Protein AF-A0A352WTA5-F1 (afdb_monomer_lite)

Radius of gyration: 14.46 Å; chains: 1; bounding box: 38×28×40 Å

pLDDT: mean 94.33, std 5.26, range [54.75, 98.62]

Sequence (136 aa):
DGVIDAFLDVIGDEGTLAVSTLAFGAPFDADTTPSAVGLISETLRKRKGAIRSLRPVHAIAALGKRAKELTEGHEHCSSNCGEGSPYRKLIDMNGKIILFGVDMNRNTTLHAIEDWMDASFLEDYTIMMPTYMPDT

Secondary structure (DSSP, 8-state):
-HHHHHHHHHH-TT-EEEEE-----SSEETTTSPPSS-HHHHHHHTSTT-EE-S-TTT-EEEEETTHHHHHTTGGG-SSSSSTTSHHHHHHHTT------S--GGG-TTHHHHHHHTT-TT---------EEPPP-

Foldseek 3Di:
DVVVVVVCVVQDQQDKDKDWQFFDDFQAEQLPTGRPLDDVQRVQSPDPQWDWAFDHGGIMIMHHDCRCVLRPPCNVDPDNQEPPHSLNVCVVVVHDDDDDPDDPVSVPSVVHVCRVVVPPPDDDDDDDGNTDDDDD

Structure (mmCIF, N/CA/C/O backbone):
data_AF-A0A352WTA5-F1
#
_entry.id   AF-A0A352WTA5-F1
#
loop_
_atom_site.group_PDB
_atom_site.id
_atom_site.type_symbol
_atom_site.label_atom_id
_atom_site.label_alt_id
_atom_site.label_comp_id
_atom_site.label_asym_id
_atom_site.label_entity_id
_atom_site.label_seq_id
_atom_site.pdbx_PDB_ins_code
_atom_site.Cartn_x
_atom_site.Cartn_y
_atom_site.Cartn_z
_atom_site.occupancy
_atom_site.B_iso_or_equiv
_atom_site.auth_seq_id
_atom_site.auth_comp_id
_atom_site.auth_asym_id
_atom_site.auth_atom_id
_atom_site.pdbx_PDB_model_num
ATOM 1 N N . ASP A 1 1 ? -7.302 11.399 10.624 1.00 85.25 1 ASP A N 1
ATOM 2 C CA . ASP A 1 1 ? -7.694 9.979 10.487 1.00 85.25 1 ASP A CA 1
ATOM 3 C C . ASP A 1 1 ? -9.095 9.780 9.912 1.00 85.25 1 ASP A C 1
ATOM 5 O O . ASP A 1 1 ? -9.273 8.802 9.207 1.00 85.25 1 ASP A O 1
ATOM 9 N N . GLY A 1 2 ? -10.046 10.712 10.083 1.00 95.94 2 GLY A N 1
ATOM 10 C CA . GLY A 1 2 ? -11.450 10.505 9.679 1.00 95.94 2 GLY A CA 1
ATOM 11 C C . GLY A 1 2 ? -11.724 10.053 8.233 1.00 95.94 2 GLY A C 1
ATOM 12 O O . GLY A 1 2 ? -12.698 9.349 8.008 1.00 95.94 2 GLY A O 1
ATOM 13 N N . VAL A 1 3 ? -10.868 10.382 7.253 1.00 95.69 3 VAL A N 1
ATOM 14 C CA . VAL A 1 3 ? -10.994 9.832 5.884 1.00 95.69 3 VAL A CA 1
ATOM 15 C C . VAL A 1 3 ? -10.762 8.317 5.866 1.00 95.69 3 VAL A C 1
ATOM 17 O O . VAL A 1 3 ? -11.499 7.591 5.210 1.00 95.69 3 VAL A O 1
ATOM 20 N N . ILE A 1 4 ? -9.749 7.836 6.592 1.00 97.75 4 ILE A N 1
ATOM 21 C CA . ILE A 1 4 ? -9.437 6.405 6.707 1.00 97.75 4 ILE A CA 1
ATOM 22 C C . ILE A 1 4 ? -10.573 5.697 7.437 1.00 97.75 4 ILE A C 1
ATOM 24 O O . ILE A 1 4 ? -11.022 4.660 6.965 1.00 97.75 4 ILE A O 1
ATOM 28 N N . ASP A 1 5 ? -11.057 6.274 8.541 1.00 97.94 5 ASP A N 1
ATOM 29 C CA . ASP A 1 5 ? -12.172 5.703 9.302 1.00 97.94 5 ASP A CA 1
ATOM 30 C C . ASP A 1 5 ? -13.425 5.575 8.420 1.00 97.94 5 ASP A C 1
ATOM 32 O O . ASP A 1 5 ? -13.992 4.495 8.330 1.00 97.94 5 ASP A O 1
ATOM 36 N N . ALA A 1 6 ? -13.767 6.610 7.644 1.00 98.00 6 ALA A N 1
ATOM 37 C CA . ALA A 1 6 ? -14.895 6.556 6.714 1.00 98.00 6 ALA A CA 1
ATOM 38 C C . ALA A 1 6 ? -14.757 5.447 5.654 1.00 98.00 6 ALA A C 1
ATOM 40 O O . ALA A 1 6 ? -15.741 4.794 5.313 1.00 98.00 6 ALA A O 1
ATOM 41 N N . PHE A 1 7 ? -13.551 5.207 5.126 1.00 97.75 7 PHE A N 1
ATOM 42 C CA . PHE A 1 7 ? -13.332 4.087 4.208 1.00 97.75 7 PHE A CA 1
ATOM 43 C C . PHE A 1 7 ? -13.480 2.735 4.904 1.00 97.75 7 PHE A C 1
ATOM 45 O O . PHE A 1 7 ? -14.114 1.847 4.339 1.00 97.75 7 PHE A O 1
ATOM 52 N N . LEU A 1 8 ? -12.910 2.580 6.102 1.00 97.75 8 LEU A N 1
ATOM 53 C CA . LEU A 1 8 ? -13.005 1.347 6.886 1.00 97.75 8 LEU A CA 1
ATOM 54 C C . LEU A 1 8 ? -14.463 1.026 7.246 1.00 97.75 8 LEU A C 1
ATOM 56 O O . LEU A 1 8 ? -14.886 -0.113 7.069 1.00 97.75 8 LEU A O 1
ATOM 60 N N . ASP A 1 9 ? -15.247 2.031 7.636 1.00 98.12 9 ASP A N 1
ATOM 61 C CA . ASP A 1 9 ? -16.675 1.885 7.935 1.00 98.12 9 ASP A CA 1
ATOM 62 C C . ASP A 1 9 ? -17.470 1.410 6.708 1.00 98.12 9 ASP A C 1
ATOM 64 O O . ASP A 1 9 ? -18.352 0.560 6.819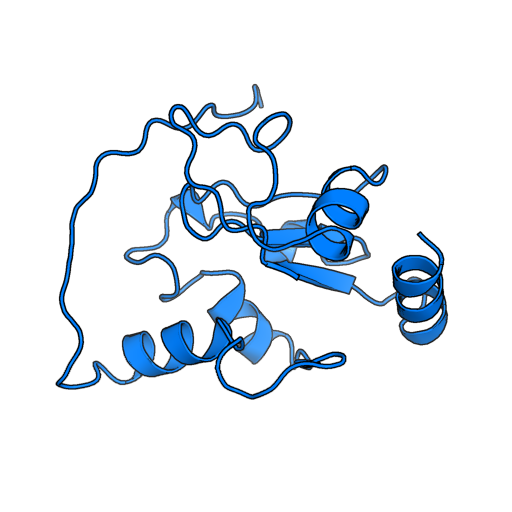 1.00 98.12 9 ASP A O 1
ATOM 68 N N . VAL A 1 10 ? -17.150 1.931 5.517 1.00 97.75 10 VAL A N 1
ATOM 69 C CA . VAL A 1 10 ? -17.837 1.569 4.266 1.00 97.75 10 VAL A CA 1
ATOM 70 C C . VAL A 1 10 ? -17.490 0.156 3.798 1.00 97.75 10 VAL A C 1
ATOM 72 O O . VAL A 1 10 ? -18.365 -0.549 3.295 1.00 97.75 10 VAL A O 1
ATOM 75 N N . ILE A 1 11 ? -16.226 -0.261 3.911 1.00 96.81 11 ILE A N 1
ATOM 76 C CA . ILE A 1 11 ? -15.797 -1.597 3.463 1.00 96.81 11 ILE A CA 1
ATOM 77 C C . ILE A 1 11 ? -16.091 -2.692 4.498 1.00 96.81 11 ILE A C 1
ATOM 79 O O . ILE A 1 11 ? -16.140 -3.867 4.130 1.00 96.81 11 ILE A O 1
ATOM 83 N N . GLY A 1 12 ? -16.301 -2.311 5.762 1.00 97.62 12 GLY A N 1
ATOM 84 C CA . GLY A 1 12 ? -16.577 -3.209 6.880 1.00 97.62 12 GLY A CA 1
ATOM 85 C C . GLY A 1 12 ? -15.398 -4.114 7.255 1.00 97.62 12 GLY A C 1
ATOM 86 O O . GLY A 1 12 ? -14.326 -4.077 6.648 1.00 97.62 12 GLY A O 1
ATOM 87 N N . ASP A 1 13 ? -15.621 -4.981 8.242 1.00 96.81 13 ASP A N 1
ATOM 88 C CA . ASP A 1 13 ? -14.586 -5.866 8.810 1.00 96.81 13 ASP A CA 1
ATOM 89 C C . ASP A 1 13 ? -14.035 -6.898 7.811 1.00 96.81 13 ASP A C 1
ATOM 91 O O . ASP A 1 13 ? -12.927 -7.414 7.958 1.00 96.81 13 ASP A O 1
ATOM 95 N N . GLU A 1 14 ? -14.805 -7.182 6.763 1.00 96.69 14 GLU A N 1
ATOM 96 C CA . GLU A 1 14 ? -14.430 -8.090 5.680 1.00 96.69 14 GLU A CA 1
ATOM 97 C C . GLU A 1 14 ? -13.571 -7.402 4.605 1.00 96.69 14 GLU A C 1
ATOM 99 O O . GLU A 1 14 ? -12.974 -8.068 3.754 1.00 96.6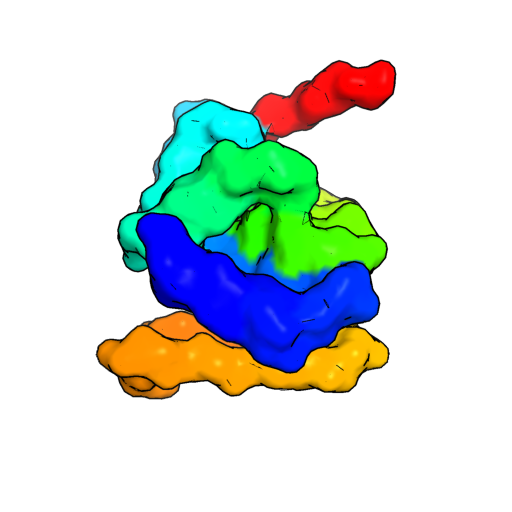9 14 GLU A O 1
ATOM 104 N N . GLY A 1 15 ? -13.498 -6.071 4.641 1.00 97.50 15 GLY A N 1
ATOM 105 C CA . GLY A 1 15 ? -12.761 -5.255 3.696 1.00 97.50 15 GLY A CA 1
ATOM 106 C C . GLY A 1 15 ? -11.261 -5.189 3.974 1.00 97.50 15 GLY A C 1
ATOM 107 O O . GLY A 1 15 ? -10.732 -5.619 5.001 1.00 97.50 15 GLY A O 1
ATOM 108 N N . THR A 1 16 ? -10.527 -4.639 3.012 1.00 98.44 16 THR A N 1
ATOM 109 C CA . THR A 1 16 ? -9.118 -4.268 3.176 1.00 98.44 16 THR A CA 1
ATOM 110 C C . THR A 1 16 ? -8.875 -2.962 2.448 1.00 98.44 16 THR A C 1
ATOM 112 O O . THR A 1 16 ? -9.138 -2.853 1.252 1.00 98.44 16 THR A O 1
ATOM 115 N N . LEU A 1 17 ? -8.388 -1.967 3.181 1.00 98.31 17 LEU A N 1
ATOM 116 C CA . LEU A 1 17 ? -7.984 -0.682 2.636 1.00 98.31 17 LEU A CA 1
ATOM 117 C C . LEU A 1 17 ? -6.477 -0.700 2.412 1.00 98.31 17 LEU A C 1
ATOM 119 O O . LEU A 1 17 ? -5.725 -1.029 3.327 1.00 98.31 17 LEU A O 1
ATOM 123 N N . ALA A 1 18 ? -6.037 -0.315 1.219 1.00 98.06 18 ALA A N 1
ATOM 124 C CA . ALA A 1 18 ? -4.625 -0.208 0.885 1.00 98.06 18 ALA A CA 1
ATOM 125 C C . ALA A 1 18 ? -4.304 1.157 0.278 1.00 98.06 18 ALA A C 1
ATOM 127 O O . ALA A 1 18 ? -5.120 1.755 -0.422 1.00 98.06 18 ALA A O 1
ATOM 128 N N . VAL A 1 19 ? -3.096 1.638 0.544 1.00 97.75 19 VAL A N 1
ATOM 129 C CA . VAL A 1 19 ? -2.563 2.905 0.039 1.00 97.75 19 VAL A CA 1
ATOM 130 C C . VAL A 1 19 ? -1.124 2.705 -0.404 1.00 97.75 19 VAL A C 1
ATOM 132 O O . VAL A 1 19 ? -0.354 1.988 0.240 1.00 97.75 19 VAL A O 1
ATOM 135 N N . SER A 1 20 ? -0.736 3.366 -1.494 1.00 97.00 20 SER A N 1
ATOM 136 C CA . SER A 1 20 ? 0.676 3.414 -1.856 1.00 97.00 20 SER A CA 1
ATOM 137 C C . SER A 1 20 ? 1.448 4.205 -0.805 1.00 97.00 20 SER A C 1
ATOM 139 O O . SER A 1 20 ? 1.021 5.265 -0.346 1.00 97.00 20 SER A O 1
ATOM 141 N N . THR A 1 21 ? 2.600 3.672 -0.426 1.00 97.19 21 THR A N 1
ATOM 142 C CA . THR A 1 21 ? 3.524 4.264 0.533 1.00 97.19 21 THR A CA 1
ATOM 143 C C . THR A 1 21 ? 4.916 4.354 -0.073 1.00 97.19 21 THR A C 1
ATOM 145 O O . THR A 1 21 ? 5.876 3.978 0.597 1.00 97.19 21 THR A O 1
ATOM 148 N N . LEU A 1 22 ? 5.018 4.830 -1.325 1.00 95.12 22 LEU A N 1
ATOM 149 C CA . LEU A 1 22 ? 6.304 5.040 -2.001 1.00 95.12 22 LEU A CA 1
ATOM 150 C C . LEU A 1 22 ? 7.331 5.623 -1.030 1.00 95.12 22 LEU A C 1
ATOM 152 O O . LEU A 1 22 ? 6.986 6.490 -0.221 1.00 95.12 22 LEU A O 1
ATOM 156 N N . ALA A 1 23 ? 8.561 5.133 -1.083 1.00 93.56 23 ALA A N 1
ATOM 157 C CA . ALA A 1 23 ? 9.620 5.565 -0.188 1.00 93.56 23 ALA A CA 1
ATOM 158 C C . ALA A 1 23 ? 10.924 5.786 -0.953 1.00 93.56 23 ALA A C 1
ATOM 160 O O . ALA A 1 23 ? 11.222 5.117 -1.938 1.00 93.56 23 ALA A O 1
ATOM 161 N N . PHE A 1 24 ? 11.692 6.765 -0.481 1.00 86.06 24 PHE A N 1
ATOM 162 C CA . PHE A 1 24 ? 12.952 7.185 -1.097 1.00 86.06 24 PHE A CA 1
ATOM 163 C C . PHE A 1 24 ? 14.142 7.098 -0.123 1.00 86.06 24 PHE A C 1
ATOM 165 O O . PHE A 1 24 ? 15.247 7.504 -0.465 1.00 86.06 24 PHE A O 1
ATOM 172 N N . GLY A 1 25 ? 13.919 6.595 1.098 1.00 79.44 25 GLY A N 1
ATOM 173 C CA . GLY A 1 25 ? 14.957 6.414 2.115 1.00 79.44 25 GLY A CA 1
ATOM 174 C C . GLY A 1 25 ? 15.700 5.084 1.964 1.00 79.44 25 GLY A C 1
ATOM 175 O O . GLY A 1 25 ? 15.088 4.072 1.632 1.00 79.44 25 GLY A O 1
ATOM 176 N N . ALA A 1 26 ? 17.007 5.099 2.238 1.00 84.25 26 ALA A N 1
ATOM 177 C CA . ALA A 1 26 ? 17.870 3.919 2.267 1.00 84.25 26 ALA A CA 1
ATOM 178 C C . ALA A 1 26 ? 18.721 3.922 3.561 1.00 84.25 26 ALA A C 1
ATOM 180 O O . ALA A 1 26 ? 19.376 4.933 3.828 1.00 84.25 26 ALA A O 1
ATOM 181 N N . PRO A 1 27 ? 18.753 2.831 4.356 1.00 91.38 27 PRO A N 1
ATOM 182 C CA . PRO A 1 27 ? 17.984 1.599 4.173 1.00 91.38 27 PRO A CA 1
ATOM 183 C C . PRO A 1 27 ? 16.472 1.834 4.317 1.00 91.38 27 PRO A C 1
ATOM 185 O O . PRO A 1 27 ? 16.041 2.691 5.086 1.00 91.38 27 PRO A O 1
ATOM 188 N N . PHE A 1 28 ? 15.676 1.076 3.564 1.00 94.88 28 PHE A N 1
ATOM 189 C CA . PHE A 1 28 ? 14.231 1.020 3.736 1.00 94.88 28 PHE A CA 1
ATOM 190 C C . PHE A 1 28 ? 13.894 0.150 4.942 1.00 94.88 28 PHE A C 1
ATOM 192 O O . PHE A 1 28 ? 14.371 -0.972 5.066 1.00 94.88 28 PHE A O 1
ATOM 199 N N . ASP A 1 29 ? 13.031 0.665 5.798 1.00 94.50 29 ASP A N 1
ATOM 200 C CA . ASP A 1 29 ? 12.456 -0.030 6.942 1.00 94.50 29 ASP A CA 1
ATOM 201 C C . ASP A 1 29 ? 10.942 0.183 6.895 1.00 94.50 29 ASP A C 1
ATOM 203 O O . ASP A 1 29 ? 10.458 1.323 6.881 1.00 94.50 29 ASP A O 1
ATOM 207 N N . ALA A 1 30 ? 10.196 -0.920 6.834 1.00 94.31 30 ALA A N 1
ATOM 208 C CA . ALA A 1 30 ? 8.749 -0.905 6.703 1.00 94.31 30 ALA A CA 1
ATOM 209 C C . ALA A 1 30 ? 8.057 -0.144 7.849 1.00 94.31 30 ALA A C 1
ATOM 211 O O . ALA A 1 30 ? 7.074 0.572 7.596 1.00 94.31 30 ALA A O 1
ATOM 212 N N . ASP A 1 31 ? 8.619 -0.223 9.058 1.00 93.25 31 ASP A N 1
ATOM 213 C CA . ASP A 1 31 ? 8.060 0.333 10.288 1.00 93.25 31 ASP A CA 1
ATOM 214 C C . ASP A 1 31 ? 8.418 1.809 10.467 1.00 93.25 31 ASP A C 1
ATOM 216 O O . ASP A 1 31 ? 7.579 2.617 10.888 1.00 93.25 31 ASP A O 1
ATOM 220 N N . THR A 1 32 ? 9.640 2.205 10.107 1.00 94.56 32 THR A N 1
ATOM 221 C CA . THR A 1 32 ? 10.138 3.556 10.411 1.00 94.56 32 THR A CA 1
ATOM 222 C C . THR A 1 32 ? 10.203 4.488 9.206 1.00 94.56 32 THR A C 1
ATOM 224 O O . THR A 1 32 ? 10.009 5.695 9.372 1.00 94.56 32 THR A O 1
ATOM 227 N N . THR A 1 33 ? 10.391 3.975 7.985 1.00 96.19 33 THR A N 1
ATOM 228 C CA . THR A 1 33 ? 10.547 4.829 6.797 1.00 96.19 33 THR A CA 1
ATOM 229 C C . THR A 1 33 ? 9.231 5.546 6.482 1.00 96.19 33 THR A C 1
ATOM 231 O O . THR A 1 33 ? 8.217 4.880 6.273 1.00 96.19 33 THR A O 1
ATOM 234 N N . PRO A 1 34 ? 9.186 6.885 6.405 1.00 96.62 34 PRO A N 1
ATOM 235 C CA . PRO A 1 34 ? 7.948 7.591 6.086 1.00 96.62 34 PRO A CA 1
ATOM 236 C C . PRO A 1 34 ? 7.419 7.262 4.684 1.00 96.62 34 PRO A C 1
ATOM 238 O O . PRO A 1 34 ? 8.175 6.932 3.768 1.00 96.62 34 PRO A O 1
ATOM 241 N N . SER A 1 35 ? 6.108 7.383 4.495 1.00 97.12 35 SER A N 1
ATOM 242 C CA . SER A 1 35 ? 5.517 7.459 3.162 1.00 97.12 35 SER A CA 1
ATOM 243 C C . SER A 1 35 ? 5.872 8.794 2.502 1.00 97.12 35 SER A C 1
ATOM 245 O O . SER A 1 35 ? 5.721 9.854 3.105 1.00 97.12 35 SER A O 1
ATOM 247 N N . ALA A 1 36 ? 6.274 8.746 1.235 1.00 96.00 36 ALA A N 1
ATOM 248 C CA . ALA A 1 36 ? 6.542 9.916 0.405 1.00 96.00 36 ALA A CA 1
ATOM 249 C C . ALA A 1 36 ? 5.331 10.367 -0.437 1.00 96.00 36 ALA A C 1
ATOM 251 O O . ALA A 1 36 ? 5.454 11.284 -1.244 1.00 96.00 36 ALA A O 1
ATOM 252 N N . VAL A 1 37 ? 4.167 9.723 -0.280 1.00 95.12 37 VAL A N 1
ATOM 253 C CA . VAL A 1 37 ? 2.976 9.992 -1.108 1.00 95.12 37 VAL A CA 1
ATOM 254 C C . VAL A 1 37 ? 2.117 11.107 -0.510 1.00 95.12 37 VAL A C 1
ATOM 256 O O . VAL A 1 37 ? 1.693 12.010 -1.228 1.00 95.12 37 VAL A O 1
ATOM 259 N N . GLY A 1 38 ? 1.862 11.081 0.800 1.00 94.00 38 GLY A N 1
ATOM 260 C CA . GLY A 1 38 ? 1.080 12.121 1.457 1.00 94.00 38 GLY A CA 1
ATOM 261 C C . GLY A 1 38 ? 0.612 11.760 2.862 1.00 94.00 38 GLY A C 1
ATOM 262 O O . GLY A 1 38 ? 0.970 10.730 3.432 1.00 94.00 38 GLY A O 1
ATOM 263 N N . LEU A 1 39 ? -0.223 12.632 3.429 1.00 96.12 39 LEU A N 1
ATOM 264 C CA . LEU A 1 39 ? -0.670 12.499 4.814 1.00 96.12 39 LEU A CA 1
ATOM 265 C C . LEU A 1 39 ? -1.540 11.254 5.032 1.00 96.12 39 LEU A C 1
ATOM 267 O O . LEU A 1 39 ? -1.334 10.546 6.004 1.00 96.12 39 LEU A O 1
ATOM 271 N N . ILE A 1 40 ? -2.474 10.951 4.124 1.00 96.69 40 ILE A N 1
ATOM 272 C CA . ILE A 1 40 ? -3.379 9.797 4.278 1.00 96.69 40 ILE A CA 1
ATOM 273 C C . ILE A 1 40 ? -2.597 8.480 4.273 1.00 96.69 40 ILE A C 1
ATOM 275 O O . ILE A 1 40 ? -2.858 7.611 5.104 1.00 96.69 40 ILE A O 1
ATOM 279 N N . SER A 1 41 ? -1.624 8.337 3.368 1.00 97.19 41 SER A N 1
ATOM 280 C CA . SER A 1 41 ? -0.816 7.123 3.275 1.00 97.19 41 SER A CA 1
ATOM 281 C C . SER A 1 41 ? 0.063 6.932 4.50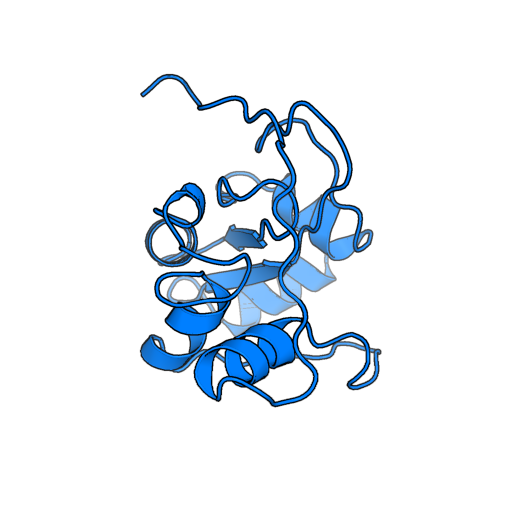8 1.00 97.19 41 SER A C 1
ATOM 283 O O . SER A 1 41 ? 0.128 5.829 5.047 1.00 97.19 41 SER A O 1
ATOM 285 N N . GLU A 1 42 ? 0.682 8.007 5.003 1.00 97.88 42 GLU A N 1
ATOM 286 C CA . GLU A 1 42 ? 1.479 7.975 6.231 1.00 97.88 42 GLU A CA 1
ATOM 287 C C . GLU A 1 42 ? 0.628 7.703 7.476 1.00 97.88 42 GLU A C 1
ATOM 289 O O . GLU A 1 42 ? 1.028 6.927 8.345 1.00 97.88 42 GLU A O 1
ATOM 294 N N . THR A 1 43 ? -0.558 8.307 7.560 1.00 98.31 43 THR A N 1
ATOM 295 C CA . THR A 1 43 ? -1.499 8.062 8.652 1.00 98.31 43 THR A CA 1
ATOM 296 C C . THR A 1 43 ? -1.947 6.604 8.663 1.00 98.31 43 THR A C 1
ATOM 298 O O . THR A 1 43 ? -1.870 5.978 9.715 1.00 98.31 43 THR A O 1
ATOM 301 N N . LEU A 1 44 ? -2.365 6.035 7.523 1.00 98.31 44 LEU A N 1
ATOM 302 C CA . LEU A 1 44 ? -2.790 4.632 7.455 1.00 98.31 44 LEU A CA 1
ATOM 303 C C . LEU A 1 44 ? -1.647 3.689 7.819 1.00 98.31 44 LEU A C 1
ATOM 305 O O . LEU A 1 44 ? -1.850 2.792 8.630 1.00 98.31 44 LEU A O 1
ATOM 309 N N . ARG A 1 45 ? -0.443 3.924 7.284 1.00 97.94 45 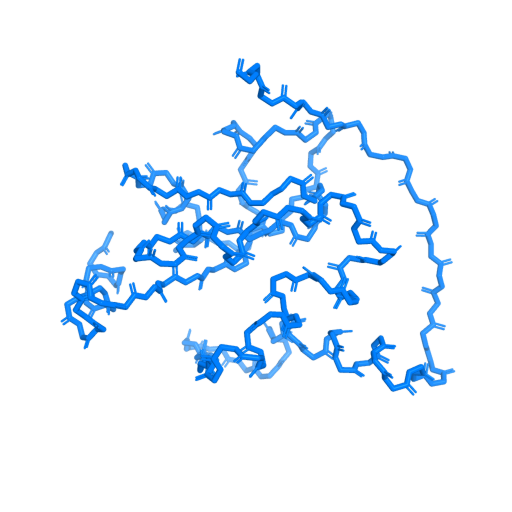ARG A N 1
ATOM 310 C CA . ARG A 1 45 ? 0.753 3.123 7.585 1.00 97.94 45 ARG A CA 1
ATOM 311 C C . ARG A 1 45 ? 1.023 3.007 9.088 1.00 97.94 45 ARG A C 1
ATOM 313 O O . ARG A 1 45 ? 1.452 1.958 9.543 1.00 97.94 45 ARG A O 1
ATOM 320 N N . LYS A 1 46 ? 0.766 4.071 9.855 1.00 97.69 46 LYS A N 1
ATOM 321 C CA . LYS A 1 46 ? 0.974 4.117 11.313 1.00 97.69 46 LYS A CA 1
ATOM 322 C C . LYS A 1 46 ? -0.176 3.528 12.135 1.00 97.69 46 LYS A C 1
ATOM 324 O O . LYS A 1 46 ? -0.069 3.463 13.360 1.00 97.69 46 LYS A O 1
ATOM 329 N N . ARG A 1 47 ? -1.292 3.134 11.514 1.00 97.56 47 ARG A N 1
ATOM 330 C CA . ARG A 1 47 ? -2.431 2.555 12.238 1.00 97.56 47 ARG A CA 1
ATOM 331 C C . ARG A 1 47 ? -2.046 1.197 12.812 1.00 97.56 47 ARG A C 1
ATOM 333 O O . ARG A 1 47 ? -1.380 0.391 12.170 1.00 97.56 47 ARG A O 1
ATOM 340 N N . LYS A 1 48 ? -2.538 0.913 14.018 1.00 96.50 48 LYS A N 1
ATOM 341 C CA . LYS A 1 48 ? -2.390 -0.408 14.631 1.00 96.50 48 LYS A CA 1
ATOM 342 C C . LYS A 1 48 ? -2.990 -1.476 13.710 1.00 96.50 48 LYS A C 1
ATOM 344 O O . LYS A 1 48 ? -4.146 -1.362 13.316 1.00 96.50 48 LYS A O 1
ATOM 349 N N . GLY A 1 49 ? -2.206 -2.511 13.412 1.00 96.25 49 GLY A N 1
ATOM 350 C CA . GLY A 1 49 ? -2.610 -3.611 12.534 1.00 96.25 49 GLY A CA 1
ATOM 351 C C . GLY A 1 49 ? -2.431 -3.336 11.040 1.00 96.25 49 GLY A C 1
ATOM 352 O O . GLY A 1 49 ? -2.728 -4.222 10.242 1.00 96.25 49 GLY A O 1
ATOM 353 N N . ALA A 1 50 ? -1.949 -2.151 10.647 1.00 98.06 50 ALA A N 1
ATOM 354 C CA . ALA A 1 50 ? -1.525 -1.929 9.274 1.00 98.06 50 ALA A CA 1
ATOM 355 C C . ALA A 1 50 ? -0.259 -2.749 8.996 1.00 98.06 50 ALA A C 1
ATOM 357 O O . ALA A 1 50 ? 0.636 -2.830 9.836 1.00 98.06 50 ALA A O 1
ATOM 358 N N . ILE A 1 51 ? -0.196 -3.354 7.816 1.00 98.19 51 ILE A N 1
ATOM 359 C CA . ILE A 1 51 ? 0.941 -4.139 7.343 1.00 98.19 51 ILE A CA 1
ATOM 360 C C . ILE A 1 51 ? 1.494 -3.430 6.118 1.00 98.19 51 ILE A C 1
ATOM 362 O O . ILE A 1 51 ? 0.731 -2.991 5.254 1.00 98.19 51 ILE A O 1
ATOM 366 N N . ARG A 1 52 ? 2.816 -3.296 6.041 1.00 97.81 52 ARG A N 1
ATOM 367 C CA . ARG A 1 52 ? 3.488 -2.678 4.902 1.00 97.81 52 ARG A CA 1
ATOM 368 C C . ARG A 1 52 ? 4.338 -3.706 4.171 1.00 97.81 52 ARG A C 1
ATOM 370 O O . ARG A 1 52 ? 5.052 -4.482 4.793 1.00 97.81 52 ARG A O 1
ATOM 377 N N . SER A 1 53 ? 4.257 -3.704 2.846 1.00 97.50 53 SER A N 1
ATOM 378 C CA . SER A 1 53 ? 5.057 -4.594 2.002 1.00 97.50 53 SER A CA 1
ATOM 379 C C . SER A 1 53 ? 6.539 -4.205 2.012 1.00 97.50 53 SER A C 1
ATOM 381 O O . SER A 1 53 ? 6.848 -3.015 2.098 1.00 97.50 53 SER A O 1
ATOM 383 N N . LEU A 1 54 ? 7.436 -5.167 1.791 1.00 95.69 54 LEU A N 1
ATOM 384 C CA . LEU A 1 54 ? 8.886 -4.987 1.935 1.00 95.69 54 LEU A CA 1
ATOM 385 C C . LEU A 1 54 ? 9.616 -4.511 0.660 1.00 95.69 54 LEU A C 1
ATOM 387 O O . LEU A 1 54 ? 10.838 -4.580 0.588 1.00 95.69 54 LEU A O 1
ATOM 391 N N . ARG A 1 55 ? 8.903 -3.999 -0.355 1.00 94.25 55 ARG A N 1
ATOM 392 C CA . ARG A 1 55 ? 9.532 -3.441 -1.567 1.00 94.25 55 ARG A CA 1
ATOM 393 C C . ARG A 1 55 ? 9.965 -1.983 -1.342 1.00 94.25 55 ARG A C 1
ATOM 395 O O . ARG A 1 55 ? 9.086 -1.134 -1.222 1.00 94.25 55 ARG A O 1
ATOM 402 N N . PRO A 1 56 ? 11.266 -1.637 -1.385 1.00 91.31 56 PRO A N 1
ATOM 403 C CA . PRO A 1 56 ? 11.758 -0.337 -0.908 1.00 91.31 56 PRO A CA 1
ATOM 404 C C . PRO A 1 56 ? 11.143 0.890 -1.564 1.00 91.31 56 PRO A C 1
ATOM 406 O O . PRO A 1 56 ? 10.770 1.837 -0.884 1.00 91.31 56 PRO A O 1
ATOM 409 N N . VAL A 1 57 ? 11.030 0.877 -2.892 1.00 92.62 57 VAL A N 1
ATOM 410 C CA . VAL A 1 57 ? 10.595 2.064 -3.640 1.00 92.62 57 VAL A CA 1
ATOM 411 C C . VAL A 1 57 ? 9.075 2.117 -3.755 1.00 92.62 57 VAL A C 1
ATOM 413 O O . VAL A 1 57 ? 8.481 3.181 -3.608 1.00 92.62 57 VAL A O 1
ATOM 416 N N . HIS A 1 58 ? 8.442 0.965 -3.988 1.00 95.56 58 HIS A N 1
ATOM 417 C CA . HIS A 1 58 ? 7.019 0.859 -4.323 1.00 95.56 58 HIS A CA 1
ATOM 418 C C . HIS A 1 58 ? 6.173 0.211 -3.223 1.00 95.56 58 HIS A C 1
ATOM 420 O O . HIS A 1 58 ? 5.118 -0.355 -3.495 1.00 95.56 58 HIS A O 1
ATOM 426 N N . ALA A 1 59 ? 6.607 0.299 -1.964 1.00 96.50 59 ALA A N 1
ATOM 427 C CA . ALA A 1 59 ? 5.864 -0.265 -0.848 1.00 96.50 59 ALA A CA 1
ATOM 428 C C . ALA A 1 59 ? 4.417 0.249 -0.794 1.00 96.50 59 ALA A C 1
ATOM 430 O O . ALA A 1 59 ? 4.151 1.440 -0.987 1.00 96.50 59 ALA A O 1
ATOM 431 N N . ILE A 1 60 ? 3.489 -0.618 -0.400 1.00 98.19 60 ILE A N 1
ATOM 432 C CA . ILE A 1 60 ? 2.129 -0.243 -0.004 1.00 98.19 60 ILE A CA 1
ATOM 433 C C . ILE A 1 60 ? 1.922 -0.533 1.483 1.00 98.19 60 ILE A C 1
ATOM 435 O O . ILE A 1 60 ? 2.570 -1.428 2.028 1.00 98.19 60 ILE A O 1
ATOM 439 N N . ALA A 1 61 ? 0.984 0.170 2.110 1.00 98.44 61 ALA A N 1
ATOM 440 C CA . ALA A 1 61 ? 0.435 -0.205 3.408 1.00 98.44 61 ALA A CA 1
ATOM 441 C C . ALA A 1 61 ? -1.020 -0.645 3.240 1.00 98.44 61 ALA A C 1
ATOM 443 O O . ALA A 1 61 ? -1.776 -0.014 2.500 1.00 98.44 61 ALA A O 1
ATOM 444 N N . ALA A 1 62 ? -1.407 -1.710 3.933 1.00 98.56 62 ALA A N 1
ATOM 445 C CA . ALA A 1 62 ? -2.750 -2.263 3.918 1.00 98.56 62 ALA A CA 1
ATOM 446 C C . ALA A 1 62 ? -3.261 -2.500 5.342 1.00 98.56 62 ALA A C 1
ATOM 448 O O . ALA A 1 62 ? -2.496 -2.840 6.240 1.00 98.56 62 ALA A O 1
ATOM 449 N N . LEU A 1 63 ? -4.565 -2.338 5.544 1.00 98.62 63 LEU A N 1
ATOM 450 C CA . LEU A 1 63 ? -5.251 -2.555 6.812 1.00 98.62 63 LEU A CA 1
ATOM 451 C C . LEU A 1 63 ? -6.584 -3.262 6.554 1.00 98.62 63 LEU A C 1
ATOM 453 O O . LEU A 1 63 ? -7.370 -2.816 5.718 1.00 98.62 63 LEU A O 1
ATOM 457 N N . GLY A 1 64 ? -6.836 -4.354 7.276 1.00 98.06 64 GLY A N 1
ATOM 458 C CA . GLY A 1 64 ? -8.060 -5.152 7.162 1.00 98.06 64 GLY A CA 1
ATOM 459 C C . GLY A 1 64 ? -7.791 -6.636 6.919 1.00 98.06 64 GLY A C 1
ATOM 460 O O . GLY A 1 64 ? -6.656 -7.106 7.030 1.00 98.06 64 GLY A O 1
ATOM 461 N N . LYS A 1 65 ? -8.851 -7.378 6.585 1.00 98.00 65 LYS A N 1
ATOM 462 C CA . LYS A 1 65 ? -8.886 -8.850 6.576 1.00 98.00 65 LYS A CA 1
ATOM 463 C C . LYS A 1 65 ? -7.799 -9.520 5.729 1.00 98.00 65 LYS A C 1
ATOM 465 O O . LYS A 1 65 ? -7.264 -10.553 6.121 1.00 98.00 65 LYS A O 1
ATOM 470 N N . ARG A 1 66 ? -7.467 -8.937 4.578 1.00 97.88 66 ARG A N 1
ATOM 471 C CA . ARG A 1 66 ? -6.515 -9.465 3.587 1.00 97.88 66 ARG A CA 1
ATOM 472 C C . ARG A 1 66 ? -5.236 -8.633 3.504 1.00 97.88 66 ARG A C 1
ATOM 474 O O . ARG A 1 66 ? -4.498 -8.747 2.531 1.00 97.88 66 ARG A O 1
ATOM 481 N N . ALA A 1 67 ? -4.950 -7.798 4.510 1.00 98.25 67 ALA A N 1
ATOM 482 C CA . ALA A 1 67 ? -3.775 -6.925 4.499 1.00 98.25 67 ALA A CA 1
ATOM 483 C C . ALA A 1 67 ? -2.473 -7.714 4.298 1.00 98.25 67 ALA A C 1
ATOM 485 O O . ALA A 1 67 ? -1.691 -7.369 3.418 1.00 98.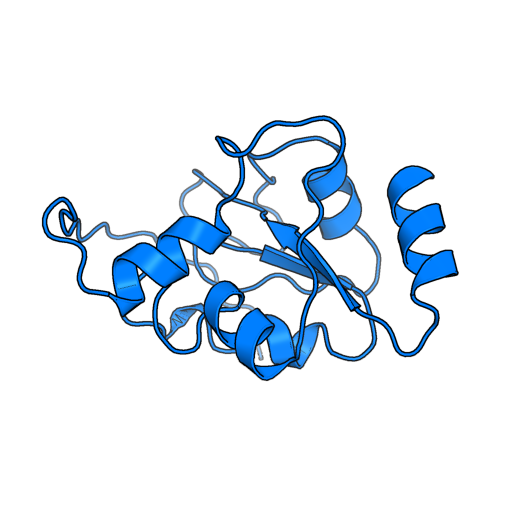25 67 ALA A O 1
ATOM 486 N N . LYS A 1 68 ? -2.291 -8.813 5.045 1.00 97.81 68 LYS A N 1
ATOM 487 C CA . LYS A 1 68 ? -1.106 -9.675 4.936 1.00 97.81 68 LYS A CA 1
ATOM 488 C C . LYS A 1 68 ? -0.978 -10.286 3.540 1.00 97.81 68 LYS A C 1
ATOM 490 O O . LYS A 1 68 ? 0.063 -10.141 2.911 1.00 97.81 68 LYS A O 1
ATOM 495 N N . GLU A 1 69 ? -2.053 -10.908 3.060 1.00 97.94 69 GLU A N 1
ATOM 496 C CA . GLU A 1 69 ? -2.114 -11.555 1.744 1.00 97.94 69 GLU A CA 1
ATOM 497 C C . GLU A 1 69 ? -1.758 -10.575 0.616 1.00 97.94 69 GLU A C 1
ATOM 499 O O . GLU A 1 69 ? -1.020 -10.904 -0.314 1.00 97.94 69 GLU A O 1
ATOM 504 N N . LEU A 1 70 ? -2.246 -9.336 0.716 1.00 98.06 70 LEU A N 1
ATOM 505 C CA . LEU A 1 70 ? -1.980 -8.305 -0.274 1.00 98.06 70 LEU A CA 1
ATOM 506 C C . LEU A 1 70 ? -0.509 -7.859 -0.267 1.00 98.06 70 LEU A C 1
ATOM 508 O O . LEU A 1 70 ? 0.053 -7.620 -1.332 1.00 98.06 70 LEU A O 1
ATOM 512 N N . THR A 1 71 ? 0.122 -7.749 0.905 1.00 97.81 71 THR A N 1
ATOM 513 C CA . THR A 1 71 ? 1.464 -7.156 1.051 1.00 97.81 71 THR A CA 1
ATOM 514 C C . THR A 1 71 ? 2.620 -8.151 0.987 1.00 97.81 71 THR A C 1
ATOM 516 O O . THR A 1 71 ? 3.740 -7.738 0.691 1.00 97.81 71 THR A O 1
ATOM 519 N N . GLU A 1 72 ? 2.384 -9.421 1.317 1.00 96.69 72 GLU A N 1
ATOM 520 C CA . GLU A 1 72 ? 3.444 -10.425 1.470 1.00 96.69 72 GLU A CA 1
ATOM 521 C C . GLU A 1 72 ? 4.125 -10.789 0.142 1.00 96.69 72 GLU A C 1
ATOM 523 O O . GLU A 1 72 ? 3.474 -10.854 -0.902 1.00 96.69 72 GLU A O 1
ATOM 528 N N . GLY A 1 73 ? 5.438 -11.032 0.176 1.00 95.88 73 GLY A N 1
ATOM 529 C CA . GLY A 1 73 ? 6.224 -11.476 -0.979 1.00 95.88 73 GLY A CA 1
ATOM 530 C C . GLY A 1 73 ? 6.543 -10.392 -2.012 1.00 95.88 73 GLY A C 1
ATOM 531 O O . GLY A 1 73 ? 7.124 -10.699 -3.050 1.00 95.88 73 GLY A O 1
ATOM 532 N N . HIS A 1 74 ? 6.203 -9.127 -1.750 1.00 96.38 74 HIS A N 1
ATOM 533 C CA . HIS A 1 74 ? 6.470 -8.017 -2.670 1.00 96.38 74 HIS A CA 1
ATOM 534 C C . HIS A 1 74 ? 7.978 -7.795 -2.918 1.00 96.38 74 HIS A C 1
ATOM 536 O O . HIS A 1 74 ? 8.407 -7.392 -3.997 1.00 96.38 74 HIS A O 1
ATOM 542 N N . GLU A 1 75 ? 8.807 -8.082 -1.923 1.00 94.12 75 GLU A N 1
ATOM 543 C CA . GLU A 1 75 ? 10.267 -8.068 -1.992 1.00 94.12 75 GLU A CA 1
ATOM 544 C C . GLU A 1 75 ? 10.838 -9.082 -2.995 1.00 94.12 75 GLU A C 1
ATOM 546 O O . GLU A 1 75 ? 11.946 -8.887 -3.489 1.00 94.12 75 GLU A O 1
ATOM 551 N N . HIS A 1 76 ? 10.079 -10.126 -3.335 1.00 94.12 76 HIS A N 1
ATOM 552 C CA . HIS A 1 76 ? 10.496 -11.186 -4.254 1.00 94.12 76 HIS A CA 1
ATOM 553 C C . HIS A 1 76 ? 10.044 -10.951 -5.702 1.00 94.12 76 HIS A C 1
ATOM 555 O O . HIS A 1 76 ? 10.398 -11.730 -6.585 1.00 94.12 76 HIS A O 1
ATOM 561 N N . CYS A 1 77 ? 9.281 -9.887 -5.965 1.00 94.38 77 CYS A N 1
ATOM 562 C CA . CYS A 1 77 ? 8.822 -9.548 -7.309 1.00 94.38 77 CYS A CA 1
ATOM 563 C C . CYS A 1 77 ? 9.987 -9.139 -8.225 1.00 94.38 77 CYS A C 1
ATOM 565 O O . CYS A 1 77 ? 10.911 -8.433 -7.807 1.00 94.38 77 CYS A O 1
ATOM 567 N N . SER A 1 78 ? 9.915 -9.539 -9.496 1.00 88.12 78 SER A N 1
ATOM 568 C CA . SER A 1 78 ? 10.912 -9.209 -10.525 1.00 88.12 78 SER A CA 1
ATOM 569 C C . SER A 1 78 ? 11.032 -7.699 -10.754 1.00 88.12 78 SER A C 1
ATOM 571 O O . SER A 1 78 ? 12.138 -7.173 -10.851 1.00 88.12 78 SER A O 1
ATOM 573 N N . SER A 1 79 ? 9.906 -6.986 -10.743 1.00 92.94 79 SER A N 1
ATOM 574 C CA . SER A 1 79 ? 9.842 -5.528 -10.830 1.00 92.94 79 SER A CA 1
ATOM 575 C C . SER A 1 79 ? 9.055 -4.930 -9.660 1.00 92.94 79 SER A C 1
ATOM 577 O O . SER A 1 79 ? 8.505 -5.633 -8.810 1.00 92.94 79 SER A O 1
ATOM 579 N N . ASN A 1 80 ? 9.026 -3.600 -9.583 1.00 93.56 80 ASN A N 1
ATOM 580 C CA . ASN A 1 80 ? 8.307 -2.878 -8.532 1.00 93.56 80 ASN A CA 1
ATOM 581 C C . ASN A 1 80 ? 6.779 -3.043 -8.597 1.00 93.56 80 ASN A C 1
ATOM 583 O O . ASN A 1 80 ? 6.112 -2.873 -7.581 1.00 93.56 80 ASN A O 1
ATOM 587 N N . CYS A 1 81 ? 6.236 -3.325 -9.781 1.00 94.62 81 CYS A N 1
ATOM 588 C CA . CYS A 1 81 ? 4.795 -3.416 -10.026 1.00 94.62 81 CYS A CA 1
ATOM 589 C C . CYS A 1 81 ? 4.405 -4.704 -10.766 1.00 94.62 81 CYS A C 1
ATOM 591 O O . CYS A 1 81 ? 3.241 -4.866 -11.129 1.00 94.62 81 CYS A O 1
ATOM 593 N N . GLY A 1 82 ? 5.354 -5.616 -10.975 1.00 93.50 82 GLY A N 1
ATOM 594 C CA . GLY A 1 82 ? 5.161 -6.821 -11.768 1.00 93.50 82 GLY A CA 1
ATOM 595 C C . GLY A 1 82 ? 4.430 -7.933 -11.036 1.00 93.50 82 GLY A C 1
ATOM 596 O O . GLY A 1 82 ? 3.766 -7.717 -10.016 1.00 93.50 82 GLY A O 1
ATOM 597 N N . GLU A 1 83 ? 4.515 -9.139 -11.589 1.00 94.06 83 GLU A N 1
ATOM 598 C CA . GLU A 1 83 ? 3.796 -10.313 -11.095 1.00 94.06 83 GLU A CA 1
ATOM 599 C C . GLU A 1 83 ? 4.049 -10.575 -9.600 1.00 94.06 83 GLU A C 1
ATOM 601 O O . GLU A 1 83 ? 5.154 -10.407 -9.080 1.00 94.06 83 GLU A O 1
ATOM 606 N N . GLY A 1 84 ? 2.982 -10.924 -8.876 1.00 94.19 84 GLY A N 1
ATOM 607 C CA . GLY A 1 84 ? 3.007 -11.098 -7.422 1.00 94.19 84 GLY A CA 1
ATOM 608 C C . GLY A 1 84 ? 3.017 -9.796 -6.612 1.00 94.19 84 GLY A C 1
ATOM 609 O O . GLY A 1 84 ? 2.784 -9.849 -5.403 1.00 94.19 84 GLY A O 1
ATOM 610 N N . SER A 1 85 ? 3.222 -8.629 -7.238 1.00 97.00 85 SER A N 1
ATOM 611 C CA . SER A 1 85 ? 3.165 -7.355 -6.519 1.00 97.00 85 SER A CA 1
ATOM 612 C C . SER A 1 85 ? 1.749 -7.097 -5.993 1.00 97.00 85 SER A C 1
ATOM 614 O O . SER A 1 85 ? 0.765 -7.576 -6.569 1.00 97.00 85 SER A O 1
ATOM 616 N N . PRO A 1 86 ? 1.594 -6.281 -4.941 1.00 97.56 86 PRO A N 1
ATOM 617 C CA . PRO A 1 86 ? 0.283 -5.884 -4.452 1.00 97.56 86 PRO A CA 1
ATOM 618 C C . PRO A 1 86 ? -0.593 -5.244 -5.536 1.00 97.56 86 PRO A C 1
ATOM 620 O O . PRO A 1 86 ? -1.807 -5.428 -5.541 1.00 97.56 86 PRO A O 1
ATOM 623 N N . TYR A 1 87 ? 0.016 -4.541 -6.494 1.00 96.12 87 TYR A N 1
ATOM 624 C CA . TYR A 1 87 ? -0.687 -3.931 -7.621 1.00 96.12 87 TYR A CA 1
ATOM 625 C C . TYR A 1 87 ? -1.278 -4.973 -8.579 1.00 96.12 87 TYR A C 1
ATOM 627 O O . TYR A 1 87 ? -2.396 -4.788 -9.058 1.00 96.12 87 TYR A O 1
ATOM 635 N N . ARG A 1 88 ? -0.573 -6.088 -8.811 1.00 95.31 88 ARG A N 1
ATOM 636 C CA . ARG A 1 88 ? -1.087 -7.235 -9.574 1.00 95.31 88 ARG A CA 1
ATOM 637 C C . ARG A 1 88 ? -2.119 -8.031 -8.790 1.00 95.31 88 ARG A C 1
ATOM 639 O O . ARG A 1 88 ? -3.187 -8.309 -9.322 1.00 95.31 88 ARG A O 1
ATOM 646 N N . LYS A 1 89 ? -1.855 -8.302 -7.509 1.00 96.12 89 LYS A N 1
ATOM 647 C CA . LYS A 1 89 ? -2.783 -9.015 -6.619 1.00 96.12 89 LYS A CA 1
ATOM 648 C C . LYS A 1 89 ? -4.147 -8.334 -6.534 1.00 96.12 89 LYS A C 1
ATOM 650 O O . LYS A 1 89 ? -5.159 -9.021 -6.474 1.00 96.12 89 LYS A O 1
ATOM 655 N N . LEU A 1 90 ? -4.214 -6.999 -6.570 1.00 94.50 90 LEU A N 1
ATOM 656 C CA . LEU A 1 90 ? -5.497 -6.283 -6.584 1.00 94.50 90 LEU A CA 1
ATOM 657 C C . LEU A 1 90 ? -6.419 -6.728 -7.729 1.00 94.50 90 LEU A C 1
ATOM 659 O O . LEU A 1 90 ? -7.632 -6.750 -7.531 1.00 94.50 90 LEU A O 1
ATOM 663 N N . ILE A 1 91 ? -5.872 -7.107 -8.887 1.00 90.25 91 ILE A N 1
ATOM 664 C CA . ILE A 1 91 ? -6.653 -7.616 -10.023 1.00 90.25 91 ILE A CA 1
ATOM 665 C C . ILE A 1 91 ? -7.293 -8.956 -9.646 1.00 90.25 91 ILE A C 1
ATOM 667 O O . ILE A 1 91 ? -8.512 -9.104 -9.743 1.00 90.25 91 ILE A O 1
ATOM 671 N N . ASP A 1 92 ? -6.495 -9.890 -9.126 1.00 90.94 92 ASP A N 1
ATOM 672 C CA . ASP A 1 92 ? -6.951 -11.226 -8.714 1.00 90.94 92 ASP A CA 1
ATOM 673 C C . ASP A 1 92 ? -7.952 -11.165 -7.550 1.00 90.94 92 ASP A C 1
ATOM 675 O O . ASP A 1 92 ? -8.848 -11.999 -7.418 1.00 90.94 92 ASP A O 1
ATOM 679 N N . MET A 1 93 ? -7.831 -10.139 -6.705 1.00 94.81 93 MET A N 1
ATOM 680 C CA . MET A 1 93 ? -8.726 -9.887 -5.579 1.00 94.81 93 MET A CA 1
ATOM 681 C C . MET A 1 93 ? -10.026 -9.166 -5.963 1.00 94.81 93 MET A C 1
ATOM 683 O O . MET A 1 93 ? -10.836 -8.907 -5.071 1.00 94.81 93 MET A O 1
ATOM 687 N N . ASN A 1 94 ? -10.237 -8.829 -7.243 1.00 93.94 94 ASN A N 1
ATOM 688 C CA . ASN A 1 94 ? -11.334 -7.966 -7.702 1.00 93.94 94 ASN A CA 1
ATOM 689 C C . ASN A 1 94 ? -11.390 -6.635 -6.918 1.00 93.94 94 ASN A C 1
ATOM 691 O O . ASN A 1 94 ? -12.450 -6.155 -6.498 1.00 93.94 94 ASN A O 1
ATOM 695 N N . GLY A 1 95 ? -10.208 -6.076 -6.656 1.00 95.62 95 GLY A N 1
ATOM 696 C CA . GLY A 1 95 ? -10.015 -4.833 -5.929 1.00 95.62 95 GLY A CA 1
ATOM 697 C C . GLY A 1 95 ? -10.529 -3.624 -6.707 1.00 95.62 95 GLY A C 1
ATOM 698 O O . GLY A 1 95 ? -10.642 -3.630 -7.932 1.00 95.62 95 GLY A O 1
ATOM 699 N N . LYS A 1 96 ? -10.829 -2.549 -5.978 1.00 96.44 96 LYS A N 1
ATOM 700 C CA . LYS A 1 96 ? -11.257 -1.272 -6.555 1.00 96.44 96 LYS A CA 1
ATOM 701 C C . LYS A 1 96 ? -10.194 -0.216 -6.311 1.00 96.44 96 LYS A C 1
ATOM 703 O O . LYS A 1 96 ? -9.624 -0.145 -5.225 1.00 96.44 96 LYS A O 1
ATOM 708 N N . ILE A 1 97 ? -9.969 0.625 -7.313 1.00 96.19 97 ILE A N 1
ATOM 709 C CA . ILE A 1 97 ? -9.044 1.754 -7.233 1.00 96.19 97 ILE A CA 1
ATOM 710 C C . ILE A 1 97 ? -9.865 3.027 -7.080 1.00 96.19 97 ILE A C 1
ATOM 712 O O . ILE A 1 97 ? -10.806 3.260 -7.837 1.00 96.19 97 ILE A O 1
ATOM 716 N N . ILE A 1 98 ? -9.501 3.850 -6.099 1.00 95.75 98 ILE A N 1
ATOM 717 C CA . ILE A 1 98 ? -10.135 5.142 -5.849 1.00 95.75 98 ILE A CA 1
ATOM 718 C C . ILE A 1 98 ? -9.071 6.226 -5.972 1.00 95.75 98 ILE A C 1
ATOM 720 O O . ILE A 1 98 ? -8.087 6.234 -5.235 1.00 95.75 98 ILE A O 1
ATOM 724 N N . LEU A 1 99 ? -9.300 7.164 -6.888 1.00 96.44 99 LEU A N 1
ATOM 725 C CA . LEU A 1 99 ? -8.528 8.396 -7.005 1.00 96.44 99 LEU A CA 1
ATOM 726 C C . LEU A 1 99 ? -9.277 9.494 -6.251 1.00 96.44 99 LEU A C 1
ATOM 728 O O . LEU A 1 99 ? -10.209 10.111 -6.763 1.00 96.44 99 LEU A O 1
ATOM 732 N N . PHE A 1 100 ? -8.926 9.675 -4.980 1.00 94.50 100 PHE A N 1
ATOM 733 C CA . PHE A 1 100 ? -9.651 10.578 -4.092 1.00 94.50 100 PHE A CA 1
ATOM 734 C C . PHE A 1 100 ? -9.098 12.004 -4.181 1.00 94.50 100 PHE A C 1
ATOM 736 O O . PHE A 1 100 ? -8.064 12.314 -3.592 1.00 94.50 100 PHE A O 1
ATOM 743 N N . GLY A 1 101 ? -9.791 12.869 -4.927 1.00 93.81 101 GLY A N 1
ATOM 744 C CA . GLY A 1 101 ? -9.405 14.276 -5.100 1.00 93.81 101 GLY A CA 1
ATOM 745 C C . GLY A 1 101 ? -8.163 14.486 -5.973 1.00 93.81 101 GLY A C 1
ATOM 746 O O . GLY A 1 101 ? -7.516 15.524 -5.866 1.00 93.81 101 GLY A O 1
ATOM 747 N N . VAL A 1 102 ? -7.815 13.500 -6.804 1.00 95.00 102 VAL A N 1
ATOM 748 C CA . VAL A 1 102 ? -6.663 13.532 -7.715 1.00 95.00 102 VAL A CA 1
ATOM 749 C C . VAL A 1 102 ? -7.036 12.959 -9.078 1.00 95.00 102 VAL A C 1
ATOM 751 O O . VAL A 1 102 ? -7.981 12.179 -9.190 1.00 95.00 102 VAL A O 1
ATOM 754 N N . ASP A 1 103 ? -6.256 13.313 -10.095 1.00 95.62 103 ASP A N 1
ATOM 755 C CA . ASP A 1 103 ? -6.426 12.814 -11.457 1.00 95.62 103 ASP A CA 1
ATOM 756 C C . ASP A 1 103 ? -5.644 11.512 -11.708 1.00 95.62 103 ASP A C 1
ATOM 758 O O . ASP A 1 103 ? -4.880 11.018 -10.872 1.00 95.62 103 ASP A O 1
ATOM 762 N N . MET A 1 104 ? -5.798 10.967 -12.918 1.00 94.88 104 MET A N 1
ATOM 763 C CA . MET A 1 104 ? -5.162 9.719 -13.366 1.00 94.88 104 MET A CA 1
ATOM 764 C C . MET A 1 104 ? -3.630 9.718 -13.259 1.00 94.88 104 MET A C 1
ATOM 766 O O . MET A 1 104 ? -3.033 8.655 -13.117 1.00 94.88 104 MET A O 1
ATOM 770 N N . ASN A 1 105 ? -2.981 10.886 -13.252 1.00 93.38 105 ASN A N 1
ATOM 771 C CA . ASN A 1 105 ? -1.527 11.018 -13.100 1.00 93.38 105 ASN A CA 1
ATOM 772 C C . ASN A 1 105 ? -1.000 10.659 -11.691 1.00 93.38 105 ASN A C 1
ATOM 774 O O . ASN A 1 105 ? 0.190 10.828 -11.415 1.00 93.38 105 ASN A O 1
ATOM 778 N N . ARG A 1 106 ? -1.872 10.225 -10.775 1.00 94.31 106 ARG A N 1
ATOM 779 C CA . ARG A 1 106 ? -1.521 9.665 -9.460 1.00 94.31 106 ARG A CA 1
ATOM 780 C C . ARG A 1 106 ? -1.858 8.179 -9.335 1.00 94.31 106 ARG A C 1
ATOM 782 O O . ARG A 1 106 ? -1.761 7.626 -8.243 1.00 94.31 106 ARG A O 1
ATOM 789 N N . ASN A 1 107 ? -2.242 7.518 -10.426 1.00 95.12 107 ASN A N 1
ATOM 790 C CA . ASN A 1 107 ? -2.609 6.110 -10.403 1.00 95.12 107 ASN A CA 1
ATOM 791 C C . ASN A 1 107 ? -1.395 5.178 -10.589 1.00 95.12 107 ASN A C 1
ATOM 793 O O . ASN A 1 107 ? -1.107 4.741 -11.699 1.00 95.12 107 ASN A O 1
ATOM 797 N N . THR A 1 108 ? -0.726 4.805 -9.494 1.00 94.38 108 THR A N 1
ATOM 798 C CA . THR A 1 108 ? 0.437 3.891 -9.520 1.00 94.38 108 THR A CA 1
ATOM 799 C C . THR A 1 108 ? 0.117 2.502 -10.086 1.00 94.38 108 THR A C 1
ATOM 801 O O . THR A 1 108 ? 1.007 1.839 -10.603 1.00 94.38 108 THR A O 1
ATOM 804 N N . THR A 1 109 ? -1.142 2.050 -10.029 1.00 94.81 109 THR A N 1
ATOM 805 C CA . THR A 1 109 ? -1.521 0.717 -10.543 1.00 94.81 109 THR A CA 1
ATOM 806 C C . THR A 1 109 ? -1.380 0.605 -12.059 1.00 94.81 109 THR A C 1
ATOM 808 O O . THR A 1 109 ? -1.234 -0.503 -12.566 1.00 94.81 109 THR A O 1
ATOM 811 N N . LEU A 1 110 ? -1.365 1.733 -12.784 1.00 94.88 110 LEU A N 1
ATOM 812 C CA . LEU A 1 110 ? -1.108 1.733 -14.223 1.00 94.88 110 LEU A CA 1
ATOM 813 C C . LEU A 1 110 ? 0.259 1.131 -14.550 1.00 94.88 110 LEU A C 1
ATOM 815 O O . LEU A 1 110 ? 0.354 0.388 -15.518 1.00 94.88 110 LEU A O 1
ATOM 819 N N . HIS A 1 111 ? 1.269 1.329 -13.698 1.00 94.38 111 HIS A N 1
ATOM 820 C CA . HIS A 1 111 ? 2.590 0.730 -13.894 1.00 94.38 111 HIS A CA 1
ATOM 821 C C . HIS A 1 111 ? 2.566 -0.803 -13.851 1.00 94.38 111 HIS A C 1
ATOM 823 O O . HIS A 1 111 ? 3.380 -1.442 -14.502 1.00 94.38 111 HIS A O 1
ATOM 829 N N . ALA A 1 112 ? 1.612 -1.417 -13.142 1.00 94.38 112 ALA A N 1
ATOM 830 C CA . ALA A 1 112 ? 1.438 -2.871 -13.174 1.00 94.38 112 ALA A CA 1
ATOM 831 C C . ALA A 1 112 ? 0.823 -3.365 -14.492 1.00 94.38 112 ALA A C 1
ATOM 833 O O . ALA A 1 112 ? 0.986 -4.528 -14.853 1.00 94.38 112 ALA A O 1
ATOM 834 N N . ILE A 1 113 ? 0.087 -2.501 -15.197 1.00 94.00 113 ILE A N 1
ATOM 835 C CA . ILE A 1 113 ? -0.447 -2.794 -16.530 1.00 94.00 113 ILE A CA 1
ATOM 836 C C . ILE A 1 113 ? 0.622 -2.556 -17.591 1.00 94.00 113 ILE A C 1
ATOM 838 O O . ILE A 1 113 ? 0.747 -3.370 -18.497 1.00 94.00 113 ILE A O 1
ATOM 842 N N . GLU A 1 114 ? 1.401 -1.481 -17.465 1.00 95.12 114 GLU A N 1
ATOM 843 C CA . GLU A 1 114 ? 2.548 -1.209 -18.337 1.00 95.12 114 GLU A CA 1
ATOM 844 C C . GLU A 1 114 ? 3.546 -2.371 -18.295 1.00 95.12 114 GLU A C 1
ATOM 846 O O . GLU A 1 114 ? 3.902 -2.888 -19.351 1.00 95.12 114 GLU A O 1
ATOM 851 N N . ASP A 1 115 ? 3.916 -2.823 -17.091 1.00 94.06 115 ASP A N 1
ATOM 852 C CA . ASP A 1 115 ? 4.797 -3.978 -16.867 1.00 94.06 115 ASP A CA 1
ATOM 853 C C . ASP A 1 115 ? 4.199 -5.267 -17.450 1.00 94.06 115 ASP A C 1
ATOM 855 O O . ASP A 1 115 ? 4.859 -5.979 -18.201 1.00 94.06 115 ASP A O 1
ATOM 859 N N . TRP A 1 116 ? 2.910 -5.530 -17.201 1.00 93.81 116 TRP A N 1
ATOM 860 C CA . TRP A 1 116 ? 2.245 -6.727 -17.727 1.00 93.81 116 TRP A CA 1
ATOM 861 C C . TRP A 1 116 ? 2.189 -6.772 -19.257 1.00 93.81 116 TRP A C 1
ATOM 863 O O . TRP A 1 116 ? 2.271 -7.845 -19.854 1.00 93.81 116 TRP A O 1
ATOM 873 N N . MET A 1 117 ? 2.008 -5.617 -19.889 1.00 95.31 117 MET A N 1
ATOM 874 C CA . MET A 1 117 ? 1.905 -5.503 -21.340 1.00 95.31 117 MET A CA 1
ATOM 875 C C . MET A 1 117 ? 3.263 -5.423 -22.035 1.00 95.31 117 MET A C 1
ATOM 877 O O . MET A 1 117 ? 3.269 -5.360 -23.264 1.00 95.31 117 MET A O 1
ATOM 881 N N . ASP A 1 118 ? 4.368 -5.394 -21.281 1.00 93.88 118 ASP A N 1
ATOM 882 C CA . ASP A 1 118 ? 5.706 -5.095 -21.800 1.00 93.88 118 ASP A CA 1
ATOM 883 C C . ASP A 1 118 ? 5.674 -3.835 -22.682 1.00 93.88 118 ASP A C 1
ATOM 885 O O . ASP A 1 118 ? 5.980 -3.840 -23.879 1.00 93.88 118 ASP A O 1
ATOM 889 N N . ALA A 1 119 ? 5.131 -2.750 -22.114 1.00 95.44 119 ALA A N 1
ATOM 890 C CA . ALA A 1 119 ? 4.877 -1.534 -22.870 1.00 95.44 119 ALA A CA 1
ATOM 891 C C . ALA A 1 119 ? 6.180 -1.000 -23.487 1.00 95.44 119 ALA A C 1
ATOM 893 O O . ALA A 1 119 ? 7.182 -0.817 -22.805 1.00 95.44 119 ALA A O 1
ATOM 894 N N . SER A 1 120 ? 6.148 -0.673 -24.782 1.00 95.69 120 SER A N 1
ATOM 895 C CA . SER A 1 120 ? 7.347 -0.387 -25.590 1.00 95.69 120 SER A CA 1
ATOM 896 C C . SER A 1 120 ? 8.193 0.813 -25.142 1.00 95.69 120 SER A C 1
ATOM 898 O O . SER A 1 120 ? 9.240 1.073 -25.726 1.00 95.69 120 SER A O 1
ATOM 900 N N . PHE A 1 121 ? 7.695 1.605 -24.195 1.00 93.25 121 PHE A N 1
ATOM 901 C CA . PHE A 1 121 ? 8.369 2.772 -23.628 1.00 93.25 121 PHE A CA 1
ATOM 902 C C . PHE A 1 121 ? 8.964 2.506 -22.239 1.00 93.25 121 PHE A C 1
ATOM 904 O O . PHE A 1 121 ? 9.480 3.439 -21.625 1.00 93.25 121 PHE A O 1
ATOM 911 N N . LEU A 1 122 ? 8.853 1.283 -21.713 1.00 93.31 122 LEU A N 1
ATOM 912 C CA . LEU A 1 122 ? 9.455 0.922 -20.438 1.00 93.31 122 LEU A CA 1
ATOM 913 C C . LEU A 1 122 ? 10.977 0.894 -20.539 1.00 93.31 122 LEU A C 1
ATOM 915 O O . LEU A 1 122 ? 11.560 0.464 -21.534 1.00 93.31 122 LEU A O 1
ATOM 919 N N . GLU A 1 123 ? 11.606 1.343 -19.462 1.00 92.31 123 GLU A N 1
ATOM 920 C CA . GLU A 1 123 ? 13.045 1.292 -19.274 1.00 92.31 123 GLU A CA 1
ATOM 921 C C . GLU A 1 123 ? 13.343 0.614 -17.939 1.00 92.31 123 GLU A C 1
ATOM 923 O O . GLU A 1 123 ? 12.781 0.978 -16.901 1.00 92.31 123 GLU A O 1
ATOM 928 N N . ASP A 1 124 ? 14.263 -0.347 -17.965 1.00 89.56 124 ASP A N 1
ATOM 929 C CA . ASP A 1 124 ? 14.648 -1.101 -16.782 1.00 89.56 124 ASP A CA 1
ATOM 930 C C . ASP A 1 124 ? 15.836 -0.466 -16.067 1.00 89.56 124 ASP A C 1
ATOM 932 O O . ASP A 1 124 ? 16.922 -0.277 -16.622 1.00 89.56 124 ASP A O 1
ATOM 936 N N . TYR A 1 125 ? 15.644 -0.210 -14.775 1.00 89.62 125 TYR A N 1
ATOM 937 C CA . TYR A 1 125 ? 16.673 0.309 -13.886 1.00 89.62 125 TYR A CA 1
ATOM 938 C C . TYR A 1 125 ? 16.882 -0.648 -12.718 1.00 89.62 125 TYR A C 1
ATOM 940 O O . TYR A 1 125 ? 15.988 -0.866 -11.900 1.00 89.62 125 TYR A O 1
ATOM 948 N N . THR A 1 126 ? 18.097 -1.186 -12.597 1.00 89.56 126 THR A N 1
ATOM 949 C CA . THR A 1 126 ? 18.495 -1.954 -11.412 1.00 89.56 126 THR A CA 1
ATOM 950 C C . THR A 1 126 ? 19.142 -1.019 -10.403 1.00 89.56 126 THR A C 1
ATOM 952 O O . THR A 1 126 ? 20.208 -0.457 -10.652 1.00 89.56 126 THR A O 1
ATOM 955 N N . ILE A 1 127 ? 18.495 -0.856 -9.250 1.00 87.69 127 ILE A N 1
ATOM 956 C CA . ILE A 1 127 ? 18.968 0.006 -8.166 1.00 87.69 127 ILE A CA 1
ATOM 957 C C . ILE A 1 127 ? 19.091 -0.839 -6.903 1.00 87.69 127 ILE A C 1
ATOM 959 O O . ILE A 1 127 ? 18.139 -1.498 -6.489 1.00 87.69 127 ILE A O 1
ATOM 963 N N . MET A 1 128 ? 20.261 -0.793 -6.268 1.00 87.88 128 MET A N 1
ATOM 964 C CA . MET A 1 128 ? 20.475 -1.453 -4.983 1.00 87.88 128 MET A CA 1
ATOM 965 C C . MET A 1 128 ? 19.846 -0.622 -3.864 1.00 87.88 128 MET A C 1
ATOM 967 O O . MET A 1 128 ? 20.309 0.478 -3.571 1.00 87.88 128 MET A O 1
ATOM 971 N N . MET A 1 129 ? 18.803 -1.162 -3.232 1.00 88.12 129 MET A N 1
ATOM 972 C CA . MET A 1 129 ? 18.104 -0.535 -2.108 1.00 88.12 129 MET A CA 1
ATOM 973 C C . MET A 1 129 ? 18.146 -1.456 -0.883 1.00 88.12 129 MET A C 1
ATOM 975 O O . MET A 1 129 ? 17.389 -2.428 -0.825 1.00 88.12 129 MET A O 1
ATOM 979 N N . PRO A 1 130 ? 19.031 -1.187 0.095 1.00 90.75 130 PRO A N 1
ATOM 980 C CA . PRO A 1 130 ? 19.083 -1.957 1.332 1.00 90.75 130 PRO A CA 1
ATOM 981 C C . PRO A 1 130 ? 17.728 -1.936 2.043 1.00 90.75 130 PRO A C 1
ATOM 983 O O . PRO A 1 130 ? 17.117 -0.877 2.165 1.00 90.75 130 PRO A O 1
ATOM 986 N N . THR A 1 131 ? 17.276 -3.097 2.513 1.00 90.94 131 THR A N 1
ATOM 987 C CA . THR A 1 131 ? 15.992 -3.270 3.205 1.00 90.94 131 THR A CA 1
ATOM 988 C C . THR A 1 131 ? 16.233 -3.923 4.553 1.00 90.94 131 THR A C 1
ATOM 990 O O . THR A 1 131 ? 16.887 -4.964 4.617 1.00 90.94 131 THR A O 1
ATOM 993 N N . TYR A 1 132 ? 15.723 -3.323 5.622 1.00 90.88 132 TYR A N 1
ATOM 994 C CA . TYR A 1 132 ? 15.621 -3.985 6.910 1.00 90.88 132 TYR A CA 1
ATOM 995 C C . TYR A 1 132 ? 14.498 -5.021 6.838 1.00 90.88 132 TYR A C 1
ATOM 997 O O . TYR A 1 132 ? 13.347 -4.684 6.553 1.00 90.88 132 TYR A O 1
ATOM 1005 N N . MET A 1 133 ? 14.859 -6.283 7.058 1.00 86.31 133 MET A N 1
ATOM 1006 C CA . MET A 1 133 ? 13.904 -7.381 7.141 1.00 86.31 133 MET A CA 1
ATOM 1007 C C . MET A 1 133 ? 13.514 -7.542 8.614 1.00 86.31 133 MET A C 1
ATOM 1009 O O . MET A 1 133 ? 14.420 -7.641 9.443 1.00 86.31 133 MET A O 1
ATOM 1013 N N . PRO A 1 134 ? 12.216 -7.542 8.957 1.00 77.94 134 PRO A N 1
ATOM 1014 C CA . PRO A 1 134 ? 11.792 -7.765 10.332 1.00 77.94 134 PRO A CA 1
ATOM 1015 C C . PRO A 1 134 ? 12.238 -9.153 10.809 1.00 77.94 134 PRO A C 1
ATOM 1017 O O . PRO A 1 134 ? 12.209 -10.116 10.037 1.00 77.94 134 PRO A O 1
ATOM 1020 N N . ASP A 1 135 ? 12.641 -9.250 12.076 1.00 73.56 135 ASP A N 1
ATOM 1021 C CA . ASP A 1 135 ? 12.975 -10.528 12.706 1.00 73.56 135 ASP A CA 1
ATOM 1022 C C . ASP A 1 135 ? 11.711 -11.414 12.732 1.00 73.56 135 ASP A C 1
ATOM 1024 O O . ASP A 1 135 ? 10.680 -11.018 13.280 1.00 73.56 135 ASP A O 1
ATOM 1028 N N . THR A 1 136 ? 11.772 -12.577 12.072 1.00 54.75 136 THR A N 1
ATOM 1029 C CA . THR A 1 136 ? 10.666 -13.553 11.957 1.00 54.75 136 THR A CA 1
ATOM 1030 C C . THR A 1 136 ? 10.292 -14.207 13.276 1.00 54.75 136 THR A C 1
ATOM 1032 O O . THR A 1 136 ? 11.235 -14.601 14.001 1.00 54.75 136 THR A O 1
#

=== Feature glossary ===
A reading guide for the features in this record.

Start from the sequence.

  · Sequence gives the chain of amino acids in standard one-letter code (A=alanine, C=cysteine, …, Y=tyrosine), read N→C. It is the only feature that is directly encoded by the gene; all structural features are derived from the folded form of this sequence.

Fold it, and you get atomic coordinates and the backbone conformation that goes with them.

  · Structure coordinates are given as an mmCIF _atom_site loop: one row per atom with element, residue name, chain id, sequence number, and x/y/z position in Å. Only the four main-chain atoms per residue are included here; side chains are omitted to keep the record compact.

  · Backbone dihedral angles. Every residue except chain termini has a φ (preceding-C → N → Cα → C) and a ψ (N → Cα → C → next-N). They are reported in degrees following the IUPAC s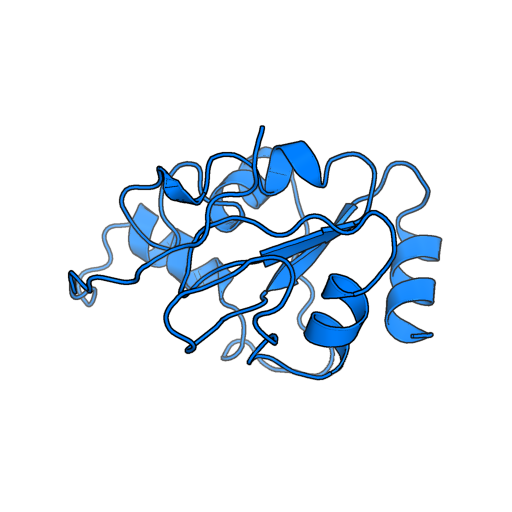ign convention. Secondary structure is essentially a statement about which (φ, ψ) basin each residue occupies.

  · Eight-state secondary structure (DSSP): H is the canonical α-helix, G the tighter 3₁₀-helix, I the wider π-helix; E/B are β-structure, T and S are turns and bends, and '-' is everything else. DSSP derives these from the pattern of main-chain N–H···O=C hydrogen bonds, not from the sequence.

  · SS3 is a coarse helix/strand/coil call (letters a/b/c) made by the P-SEA algorithm from inter-Cα distances and dihedrals. It is less detailed than DSSP but needs only Cα positions.

Summarize the fold with a handful of shape descriptors and a per-residue structural alphabet.

  · Radius of gyration (Rg) is the root-mean-square distance of Cα atoms from their centroid — a single number for overall size and compactness. A globular domain of N residues has Rg ≈ 2.2·N^0.38 Å; an extended or disordered chain has a much larger Rg. The Cα contact count is the number of residue pairs whose Cα atoms are within 8 Å and are more than four positions apart in sequence — a standard proxy for tertiary packing density. The bounding box is the smallest axis-aligned box enclosing all Cα atoms.

  · 3Di is Foldseek's structural alphabet. Each residue is assigned one of twenty discrete states based on how its Cα sits relative to its spatial (not sequential) neighbors. Aligning 3Di strings finds structural homologs roughly as well as full 3D superposition, but orders of magnitude faster.

  · Solvent-accessible surface area (SASA) is the area in Å² traced out by the centre of a 1.4 Å probe sphere (a water molecule) rolled over the protein's van der Waals surface (Shrake–Rupley / Lee–Richards construction). Buried residues have near-zero SASA; fully exposed residues can exceed 200 Å². The total SASA scales roughly with the number of surface residues.

Ask how reliable the model is.

  · For AlphaFold models, the B-factor field carries pLDDT — the model's own estimate of local accuracy on a 0–100 scale. Regions with pLDDT<50 should be treated as essentially unmodeled; they often correspond to intrinsically disordered segments.

  · For experimental (PDB) structures, the B-factor (temperature factor) quantifies the positional spread of each atom in the crystal — a combination of thermal vibration and static disorder — in units of Å². High B-factors mark flexible loops or poorly resolved regions; low B-factors mark the rigid, well-ordered core.

  · Predicted Aligned Error (PAE) is an AlphaFold confidence matrix: entry (i, j) is the expected error in the position of residue j, in ångströms, when the prediction is superimposed on the true structure at residue i. Low PAE within a block of residues means that block is internally rigid and well-predicted; high PAE between two blocks means their relative placement is uncertain even if each block individually is confident.

Place it in context: what it resembles, what it is annotated as, and how it looks.

  · Structural nearest neighbors (via Foldseek easy-search vs the PDB). Reported per hit: target PDB id, E-value, and alignment TM-score. A TM-score above ~0.5 is the conventional threshold for 'same fold'.

  · Functional annotations link the protein to curated databases. InterPro entries identify conserved domains and families by matching the sequence against member-database signatures (Pfam, PROSITE, CDD, …). Gene Ontology (GO) terms describe molecular function, biological process, and cellular component in a controlled vocabulary. CATH places the structure in a hierarchical fold classification (Class/Architecture/Topology/Homologous-superfamily). The organism is the source species.

  · The contact map is a binary N×N matrix image: pixel (i, j) is dark where Cα_i and Cα_j are within 8 Å and |i−j|>4. Because the |i−j|>4 filter removes local helical contacts, off-diagonal stripes parallel to the main diagonal indicate parallel β-sheets; stripes perpendicular to it indicate antiparallel β-sheets. The Ramachandran plot scatters every residue's (φ, ψ) pair against the sterically allowed regions. The PAE heatmap renders the predicted-aligned-error matrix.

  · Six rendered views show the 3D structure from the faces of a cube — i.e. along ±x, ±y, ±z. Rendering representation is drawn randomly per protein from cartoon (secondary-structure ribbons), sticks (backbone bonds), or molecular surface; coloring is either N→C rainbow (blue at the N-terminus through red at the C-terminus) or one color per chain.